Protein AF-A0A0X1KI22-F1 (afdb_monomer_lite)

Sequence (141 aa):
MRSKSLAQLVLFVLIAAFWYKIAWSIMTKEALAVGAIGGLMMHWALTNKGNRNIVLIRPLTSGWRVLLYDMMLLSFIYALWQANGTALLDALKNSVQNLALFLALAGGIGVDYSVGGVKNGRYRAGSRVWIDWARCCHAWA

Foldseek 3Di:
DPPLLVVLLVLLVVLVVLLCVPQVVLFDPVLLVQLLVQLLVVLCVVVVPDDPDPFPPDPSALSVSLSVLSSSLSSRLVSLCVVQPPCSVVVCVVDPSNVVSNCSSVVSNVSSPVVVPDDDDDGDDDDDPPPVVVCVVVVVD

Structure (mmCIF, N/CA/C/O backbone):
data_AF-A0A0X1KI22-F1
#
_entry.id   AF-A0A0X1KI22-F1
#
loop_
_atom_site.group_PDB
_atom_site.id
_atom_site.type_symbol
_atom_site.label_atom_id
_atom_site.label_alt_id
_atom_site.label_comp_id
_atom_site.label_asym_id
_atom_site.label_entity_id
_atom_site.label_seq_id
_atom_site.pdbx_PDB_ins_code
_atom_site.Cartn_x
_atom_site.Cartn_y
_atom_site.Cartn_z
_atom_site.occupancy
_atom_site.B_iso_or_equiv
_atom_site.auth_seq_id
_atom_site.auth_comp_id
_atom_site.auth_asym_id
_atom_site.auth_atom_id
_atom_site.pdbx_PDB_model_num
ATOM 1 N N . MET A 1 1 ? 10.114 -12.023 -21.716 1.00 50.19 1 MET A N 1
ATOM 2 C CA . MET A 1 1 ? 10.360 -10.939 -20.731 1.00 50.19 1 MET A CA 1
ATOM 3 C C . MET A 1 1 ? 11.732 -11.159 -20.109 1.00 50.19 1 MET A C 1
ATOM 5 O O . MET A 1 1 ? 12.091 -12.313 -19.923 1.00 50.19 1 MET A O 1
ATOM 9 N N . ARG A 1 2 ? 12.518 -10.113 -19.805 1.00 53.97 2 ARG A N 1
ATOM 10 C CA . ARG A 1 2 ? 13.768 -10.303 -19.038 1.00 53.97 2 ARG A CA 1
ATOM 11 C C . ARG A 1 2 ? 13.416 -10.961 -17.697 1.00 53.97 2 ARG A C 1
ATOM 13 O O . ARG A 1 2 ? 12.480 -10.504 -17.049 1.00 53.97 2 ARG A O 1
ATOM 20 N N . SER A 1 3 ? 14.151 -11.990 -17.284 1.00 58.16 3 SER A N 1
ATOM 21 C CA . SER A 1 3 ? 13.907 -12.776 -16.058 1.00 58.16 3 SER A CA 1
ATOM 22 C C . SER A 1 3 ? 13.707 -11.914 -14.802 1.00 58.16 3 SER A C 1
ATOM 24 O O . SER A 1 3 ? 12.812 -12.182 -14.004 1.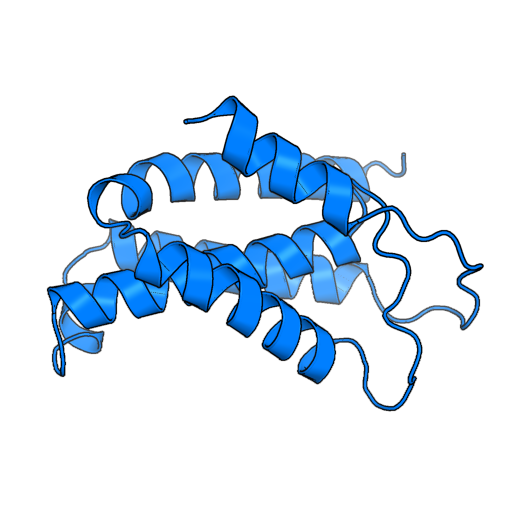00 58.16 3 SER A O 1
ATOM 26 N N . LYS A 1 4 ? 14.437 -10.795 -14.689 1.00 61.56 4 LYS A N 1
ATOM 27 C CA . LYS A 1 4 ? 14.272 -9.806 -13.605 1.00 61.56 4 LYS A CA 1
ATOM 28 C C . LYS A 1 4 ? 12.868 -9.179 -13.543 1.00 61.56 4 LYS A C 1
ATOM 30 O O . LYS A 1 4 ? 12.353 -8.954 -12.458 1.00 61.56 4 LYS A O 1
ATOM 35 N N . SER A 1 5 ? 12.220 -8.950 -14.687 1.00 70.62 5 SER A N 1
ATOM 36 C CA . SER A 1 5 ? 10.864 -8.379 -14.750 1.00 70.62 5 SER A CA 1
ATOM 37 C C . SER A 1 5 ? 9.776 -9.382 -14.364 1.00 70.62 5 SER A C 1
ATOM 39 O O . SER A 1 5 ? 8.683 -8.956 -13.999 1.00 70.62 5 SER A O 1
ATOM 41 N N . LEU A 1 6 ? 10.040 -10.688 -14.477 1.00 79.38 6 LEU A N 1
ATOM 42 C CA . LEU A 1 6 ? 9.083 -11.725 -14.090 1.00 79.38 6 LEU A CA 1
ATOM 43 C C . LEU A 1 6 ? 9.077 -11.910 -12.570 1.00 79.38 6 LEU A C 1
ATOM 45 O O . LEU A 1 6 ? 8.007 -11.943 -11.977 1.00 79.38 6 LEU A O 1
ATOM 49 N N . ALA A 1 7 ? 10.252 -11.911 -11.932 1.00 83.00 7 ALA A N 1
ATOM 50 C CA . ALA A 1 7 ? 10.360 -11.939 -10.472 1.00 83.00 7 ALA A CA 1
ATOM 51 C C . ALA A 1 7 ? 9.637 -10.751 -9.808 1.00 83.00 7 ALA A C 1
ATOM 53 O O . ALA A 1 7 ? 8.929 -10.935 -8.825 1.00 83.00 7 ALA A O 1
ATOM 54 N N . GLN A 1 8 ? 9.744 -9.547 -10.381 1.00 82.75 8 GLN A N 1
ATOM 55 C CA . GLN A 1 8 ? 9.015 -8.367 -9.895 1.00 82.75 8 GLN A CA 1
ATOM 56 C C . GLN A 1 8 ? 7.502 -8.488 -10.047 1.00 82.75 8 GLN A C 1
ATOM 58 O O . GLN A 1 8 ? 6.757 -8.050 -9.178 1.00 82.75 8 GLN A O 1
ATOM 63 N N . LEU A 1 9 ? 7.041 -9.083 -11.149 1.00 85.88 9 LEU A N 1
ATOM 64 C CA . LEU A 1 9 ? 5.617 -9.309 -11.354 1.00 85.88 9 LEU A CA 1
ATOM 65 C C . LEU A 1 9 ? 5.076 -10.331 -10.348 1.00 85.88 9 LEU A C 1
ATOM 67 O O . LEU A 1 9 ? 4.015 -10.114 -9.777 1.00 85.88 9 LEU A O 1
ATOM 71 N N . VAL A 1 10 ? 5.825 -11.406 -10.091 1.00 88.50 10 VAL A N 1
ATOM 72 C CA . VAL A 1 10 ? 5.480 -12.390 -9.055 1.00 88.50 10 VAL A CA 1
ATOM 73 C C . VAL A 1 10 ? 5.443 -11.727 -7.678 1.00 88.50 10 VAL A 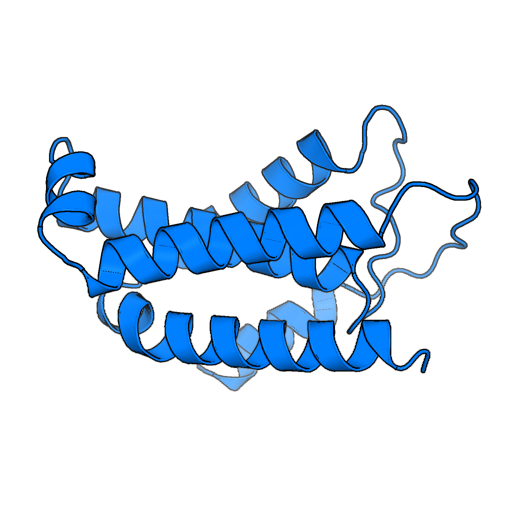C 1
ATOM 75 O O . VAL A 1 10 ? 4.469 -11.899 -6.952 1.00 88.50 10 VAL A O 1
ATOM 78 N N . LEU A 1 11 ? 6.451 -10.917 -7.340 1.00 88.00 11 LEU A N 1
ATOM 79 C CA . LEU A 1 11 ? 6.489 -10.181 -6.075 1.00 88.00 11 LEU A CA 1
ATOM 80 C C . LEU A 1 11 ? 5.282 -9.243 -5.930 1.00 88.00 11 LEU A C 1
ATOM 82 O O . LEU A 1 11 ? 4.652 -9.220 -4.879 1.00 88.00 11 LEU A O 1
ATOM 86 N N . PHE A 1 12 ? 4.917 -8.533 -6.998 1.00 89.88 12 PHE A N 1
ATOM 87 C CA . PHE A 1 12 ? 3.724 -7.691 -7.026 1.00 89.88 12 PHE A CA 1
ATOM 88 C C . PHE A 1 12 ? 2.445 -8.479 -6.758 1.00 89.88 12 PHE A C 1
ATOM 90 O O . PHE A 1 12 ? 1.643 -8.061 -5.929 1.00 89.88 12 PHE A O 1
ATOM 97 N N . VAL A 1 13 ? 2.266 -9.634 -7.403 1.00 92.00 13 VAL A N 1
ATOM 98 C CA . VAL A 1 13 ? 1.087 -10.482 -7.175 1.00 92.00 13 VAL A CA 1
ATOM 99 C C . VAL A 1 13 ? 1.034 -10.969 -5.724 1.00 92.00 13 VAL A C 1
ATOM 101 O O . VAL A 1 13 ? -0.036 -10.956 -5.121 1.00 92.00 13 VAL A O 1
ATOM 104 N N . LEU A 1 14 ? 2.176 -11.338 -5.135 1.00 92.56 14 LEU A N 1
ATOM 105 C CA . LEU A 1 14 ? 2.245 -11.741 -3.727 1.00 92.56 14 LEU A CA 1
ATOM 106 C C . LEU A 1 14 ? 1.878 -10.592 -2.780 1.00 92.56 14 LEU A C 1
ATOM 108 O O . LEU A 1 14 ? 1.094 -10.796 -1.855 1.00 92.56 14 LEU A O 1
ATOM 112 N N . ILE A 1 15 ? 2.394 -9.385 -3.026 1.00 92.44 15 ILE A N 1
ATOM 113 C CA . ILE A 1 15 ? 2.061 -8.194 -2.231 1.00 92.44 15 ILE A CA 1
ATOM 114 C C . ILE A 1 15 ? 0.579 -7.836 -2.394 1.00 92.44 15 ILE A C 1
ATOM 116 O O . ILE A 1 15 ? -0.082 -7.533 -1.405 1.00 92.44 15 ILE A O 1
ATOM 120 N N . ALA A 1 16 ? 0.031 -7.920 -3.607 1.00 91.62 16 ALA A N 1
ATOM 121 C CA . ALA A 1 16 ? -1.385 -7.670 -3.868 1.00 91.62 16 ALA A CA 1
ATOM 122 C C . ALA A 1 16 ? -2.293 -8.675 -3.144 1.00 91.62 16 ALA A C 1
ATOM 124 O O . ALA A 1 16 ? -3.264 -8.276 -2.501 1.00 91.62 16 ALA A O 1
ATOM 125 N N . ALA A 1 17 ? -1.951 -9.964 -3.175 1.00 92.44 17 ALA A N 1
ATOM 126 C CA . ALA A 1 17 ? -2.677 -10.994 -2.435 1.00 92.44 17 ALA A CA 1
ATOM 127 C C . ALA A 1 17 ? -2.584 -10.782 -0.914 1.00 92.44 17 ALA A C 1
ATOM 129 O O . ALA A 1 17 ? -3.571 -10.944 -0.194 1.00 92.44 17 ALA A O 1
ATOM 130 N N . PHE A 1 18 ? -1.411 -10.383 -0.419 1.00 92.12 18 PHE A N 1
ATOM 131 C CA . PHE A 1 18 ? -1.202 -10.081 0.995 1.00 92.12 18 PHE A CA 1
ATOM 132 C C . PHE A 1 18 ? -2.002 -8.856 1.449 1.00 92.12 18 PHE A C 1
ATOM 134 O O . PHE A 1 18 ? -2.652 -8.896 2.494 1.00 92.12 18 PHE A O 1
ATOM 141 N N . TRP A 1 19 ? -2.024 -7.805 0.629 1.00 93.75 19 TRP A N 1
ATOM 142 C CA . TRP A 1 19 ? -2.857 -6.627 0.845 1.00 93.75 19 TRP A CA 1
ATOM 143 C C . TRP A 1 19 ? -4.332 -6.993 0.897 1.00 93.75 19 TRP A C 1
ATOM 145 O O . TRP A 1 19 ? -5.010 -6.619 1.847 1.00 93.75 19 TRP A O 1
ATOM 155 N N . TYR A 1 20 ? -4.816 -7.781 -0.065 1.00 92.81 20 TYR A N 1
ATOM 156 C CA . TYR A 1 20 ? -6.206 -8.227 -0.073 1.00 92.81 20 TYR A CA 1
ATOM 157 C C . TYR A 1 20 ? -6.543 -9.006 1.202 1.00 92.81 20 TYR A C 1
ATOM 159 O O . TYR A 1 20 ? -7.571 -8.779 1.824 1.00 92.81 20 TYR A O 1
ATOM 167 N N . LYS A 1 21 ? -5.648 -9.879 1.666 1.00 91.56 21 LYS A N 1
ATOM 168 C CA . LYS A 1 21 ? -5.893 -10.659 2.883 1.00 91.56 21 LYS A CA 1
ATOM 169 C C . LYS A 1 21 ? -5.989 -9.804 4.156 1.00 91.56 21 LYS A C 1
ATOM 171 O O . LYS A 1 21 ? -6.767 -10.150 5.039 1.00 91.56 21 LYS A O 1
ATOM 176 N N . ILE A 1 22 ? -5.185 -8.749 4.280 1.00 90.00 22 ILE A N 1
ATOM 177 C CA . ILE A 1 22 ? -5.079 -7.961 5.523 1.00 90.00 22 ILE A CA 1
ATOM 178 C C . ILE A 1 22 ? -5.952 -6.709 5.486 1.00 90.00 22 ILE A C 1
ATOM 180 O O . ILE A 1 22 ? -6.662 -6.422 6.443 1.00 90.00 22 ILE A O 1
ATOM 184 N N . ALA A 1 23 ? -5.882 -5.944 4.399 1.00 88.81 23 ALA A N 1
ATOM 185 C CA . ALA A 1 23 ? -6.499 -4.628 4.311 1.00 88.81 23 ALA A CA 1
ATOM 186 C C . ALA A 1 23 ? -7.970 -4.682 3.887 1.00 88.81 23 ALA A C 1
ATOM 188 O O . ALA A 1 23 ? -8.702 -3.734 4.152 1.00 88.81 23 ALA A O 1
ATOM 189 N N . TRP A 1 24 ? -8.425 -5.758 3.236 1.00 89.12 24 TRP A N 1
ATOM 190 C CA . TRP A 1 24 ? -9.777 -5.803 2.670 1.00 89.12 24 TRP A CA 1
ATOM 191 C C . TRP A 1 24 ? -10.883 -5.705 3.723 1.00 89.12 24 TRP A C 1
ATOM 193 O O . TRP A 1 24 ? -11.874 -5.017 3.505 1.00 89.12 24 TRP A O 1
ATOM 203 N N . SER A 1 25 ? -10.704 -6.333 4.887 1.00 87.06 25 SER A N 1
ATOM 204 C CA . SER A 1 25 ? -11.707 -6.333 5.962 1.00 87.06 25 SER A CA 1
ATOM 205 C C . SER A 1 25 ? -11.949 -4.956 6.585 1.00 87.06 25 SER A C 1
ATOM 207 O O . SER A 1 25 ? -13.013 -4.731 7.154 1.00 87.06 25 SER A O 1
ATOM 209 N N . ILE A 1 26 ? -10.982 -4.041 6.477 1.00 88.62 26 ILE A N 1
ATOM 210 C CA . ILE A 1 26 ? -11.069 -2.672 7.005 1.00 88.62 26 ILE A CA 1
ATOM 211 C C . ILE A 1 26 ? -11.363 -1.640 5.910 1.00 88.62 26 ILE A C 1
ATOM 213 O O . ILE A 1 26 ? -11.396 -0.441 6.180 1.00 88.62 26 ILE A O 1
ATOM 217 N N . MET A 1 27 ? -11.530 -2.081 4.662 1.00 91.69 27 MET A N 1
ATOM 218 C CA . MET A 1 27 ? -11.600 -1.194 3.513 1.00 91.69 27 MET A CA 1
ATOM 219 C C . MET A 1 27 ? -13.010 -0.631 3.322 1.00 91.69 27 MET A C 1
ATOM 221 O O . MET A 1 27 ? -13.966 -1.365 3.076 1.00 91.69 27 MET A O 1
ATOM 225 N N . THR A 1 28 ? -13.131 0.693 3.379 1.00 91.69 28 THR A N 1
ATOM 226 C CA . THR A 1 28 ? -14.374 1.415 3.088 1.00 91.69 28 THR A CA 1
ATOM 227 C C . THR A 1 28 ? -14.398 1.908 1.638 1.00 91.69 28 THR A C 1
ATOM 229 O O . THR A 1 28 ? -13.363 1.983 0.963 1.00 91.69 28 THR A O 1
ATOM 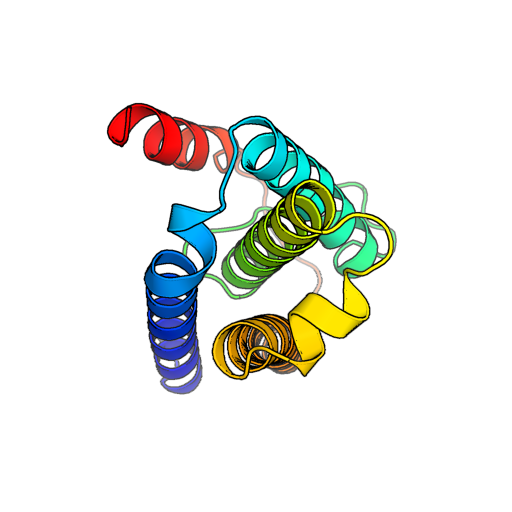232 N N . LYS A 1 29 ? -15.584 2.262 1.126 1.00 90.62 29 LYS A N 1
ATOM 233 C CA . LYS A 1 29 ? -15.723 2.801 -0.242 1.00 90.62 29 LYS A CA 1
ATOM 234 C C . LYS A 1 29 ? -14.965 4.120 -0.384 1.00 90.62 29 LYS A C 1
ATOM 236 O O . LYS A 1 29 ? -14.347 4.382 -1.415 1.00 90.62 29 LYS A O 1
ATOM 241 N N . GLU A 1 30 ? -14.966 4.912 0.679 1.00 89.62 30 GLU A N 1
ATOM 242 C CA . GLU A 1 30 ? -14.250 6.172 0.807 1.00 89.62 30 GLU A CA 1
ATOM 243 C C . GLU A 1 30 ? -12.739 5.935 0.769 1.00 89.62 30 GLU A C 1
ATOM 245 O O . GLU A 1 30 ? -12.036 6.628 0.039 1.00 89.62 30 GLU A O 1
ATOM 250 N N . ALA A 1 31 ? -12.233 4.915 1.470 1.00 89.31 31 ALA A N 1
ATOM 251 C CA . ALA A 1 31 ? -10.813 4.568 1.442 1.00 89.31 31 ALA A CA 1
ATOM 252 C C . ALA A 1 31 ? -10.326 4.117 0.062 1.00 89.31 31 ALA A C 1
ATOM 254 O O . ALA A 1 31 ? -9.226 4.483 -0.366 1.00 89.31 31 ALA A O 1
ATOM 255 N N . LEU A 1 32 ? -11.146 3.371 -0.677 1.00 90.19 32 LEU A N 1
ATOM 256 C CA . LEU A 1 32 ? -10.838 3.000 -2.060 1.00 90.19 32 LEU A CA 1
ATOM 257 C C . LEU A 1 32 ? -10.847 4.215 -2.989 1.00 90.19 32 LEU A C 1
ATOM 259 O O . LEU A 1 32 ? -9.937 4.365 -3.803 1.00 90.19 32 LEU A O 1
ATOM 263 N N . ALA A 1 33 ? -11.825 5.111 -2.845 1.00 91.25 33 ALA A N 1
ATOM 264 C CA . ALA A 1 33 ? -11.898 6.332 -3.644 1.00 91.25 33 ALA A CA 1
ATOM 265 C C . ALA A 1 33 ? -10.711 7.272 -3.365 1.00 91.25 33 ALA A C 1
ATOM 267 O O . ALA A 1 33 ? -10.074 7.769 -4.298 1.00 91.25 33 ALA A O 1
ATOM 268 N N . VAL A 1 34 ? -10.372 7.467 -2.088 1.00 90.56 34 VAL A N 1
ATOM 269 C CA . VAL A 1 34 ? -9.228 8.284 -1.665 1.00 90.56 34 VAL A CA 1
ATOM 270 C C . VAL A 1 34 ? -7.920 7.664 -2.130 1.00 90.56 34 VAL A C 1
ATOM 272 O O . VAL A 1 34 ? -7.074 8.385 -2.650 1.00 90.56 34 VAL A O 1
ATOM 275 N N . GLY A 1 35 ? -7.741 6.349 -2.013 1.00 90.06 35 GLY A N 1
ATOM 276 C CA . GLY A 1 35 ? -6.529 5.711 -2.521 1.00 90.06 35 GLY A CA 1
ATOM 277 C C . GLY A 1 35 ? -6.439 5.721 -4.043 1.00 90.06 35 GLY A C 1
ATOM 278 O O . GLY A 1 35 ? -5.352 5.917 -4.568 1.00 90.06 35 GLY A O 1
ATOM 279 N N . ALA A 1 36 ? -7.547 5.627 -4.780 1.00 87.06 36 ALA A N 1
ATOM 280 C CA . ALA A 1 36 ? -7.522 5.750 -6.238 1.00 87.06 36 ALA A CA 1
ATOM 281 C C . ALA A 1 36 ? -7.082 7.156 -6.688 1.00 87.06 36 ALA A C 1
ATOM 283 O O . ALA A 1 36 ? -6.153 7.296 -7.489 1.00 87.06 36 ALA A O 1
ATOM 284 N N . ILE A 1 37 ? -7.711 8.204 -6.146 1.00 89.00 37 ILE A N 1
ATOM 285 C CA . ILE A 1 37 ? -7.399 9.597 -6.501 1.00 89.00 37 ILE A CA 1
ATOM 286 C C . ILE A 1 37 ? -6.029 9.989 -5.946 1.00 89.00 37 ILE A C 1
ATOM 288 O O . ILE A 1 37 ? -5.162 10.460 -6.682 1.00 89.00 37 ILE A O 1
ATOM 292 N N . GLY A 1 38 ? -5.816 9.755 -4.654 1.00 87.44 38 GLY A N 1
ATOM 293 C CA . GLY A 1 38 ? -4.575 10.062 -3.958 1.00 87.44 38 GLY A CA 1
ATOM 294 C C . GLY A 1 38 ? -3.397 9.282 -4.526 1.00 87.44 38 GLY A C 1
ATOM 295 O O . GLY A 1 38 ? -2.338 9.862 -4.729 1.00 87.44 38 GLY A O 1
ATOM 296 N N . GLY A 1 39 ? -3.583 8.002 -4.853 1.00 87.19 39 GLY A N 1
ATOM 297 C CA . GLY A 1 39 ? -2.561 7.148 -5.459 1.00 87.19 39 GLY A CA 1
ATOM 298 C C . GLY A 1 39 ? -2.156 7.649 -6.831 1.00 87.19 39 GLY A C 1
ATOM 299 O O . GLY A 1 39 ? -0.970 7.754 -7.117 1.00 87.19 39 GLY A O 1
ATOM 300 N N . LEU A 1 40 ? -3.121 8.067 -7.651 1.00 85.38 40 LEU A N 1
ATOM 301 C CA . LEU A 1 40 ? -2.831 8.688 -8.940 1.00 85.38 40 LEU A CA 1
ATOM 302 C C . LEU A 1 40 ? -2.075 10.016 -8.784 1.00 85.38 40 LEU A C 1
ATOM 304 O O . LEU A 1 40 ? -1.117 10.264 -9.518 1.00 85.38 40 LEU A O 1
ATOM 308 N N . MET A 1 41 ? -2.480 10.857 -7.829 1.00 85.44 41 MET A N 1
ATOM 309 C CA . MET A 1 41 ? -1.809 12.130 -7.547 1.00 85.44 41 MET A CA 1
ATOM 310 C C . MET A 1 41 ? -0.388 11.921 -7.021 1.00 85.44 41 MET A C 1
ATOM 312 O O . MET A 1 41 ? 0.537 12.580 -7.491 1.00 85.44 41 MET A O 1
ATOM 316 N N . MET A 1 42 ? -0.205 10.990 -6.085 1.00 84.81 42 MET A N 1
ATOM 317 C CA . MET A 1 42 ? 1.091 10.614 -5.525 1.00 84.81 42 MET A CA 1
ATOM 318 C C . MET A 1 42 ? 1.994 10.040 -6.612 1.00 84.81 42 MET A C 1
ATOM 320 O O . MET A 1 42 ? 3.126 10.494 -6.776 1.00 84.81 42 MET A O 1
ATOM 324 N N . HIS A 1 43 ? 1.468 9.116 -7.413 1.00 83.62 43 HIS A N 1
ATOM 325 C CA . HIS A 1 43 ? 2.185 8.544 -8.539 1.00 83.62 43 HIS A CA 1
ATOM 326 C C . HIS A 1 43 ? 2.638 9.629 -9.508 1.00 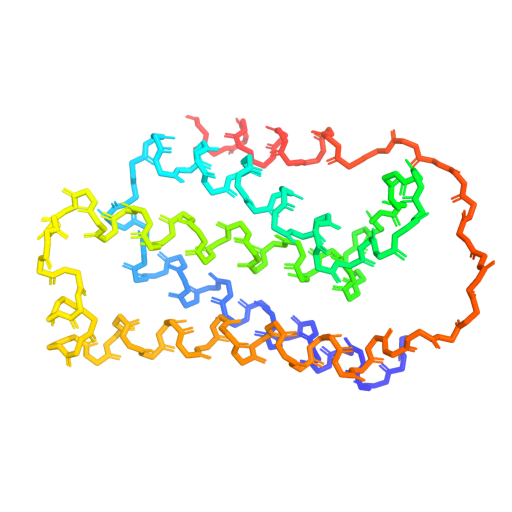83.62 43 HIS A C 1
ATOM 328 O O . HIS A 1 43 ? 3.807 9.675 -9.886 1.00 83.62 43 HIS A O 1
ATOM 334 N N . TRP A 1 44 ? 1.741 10.541 -9.891 1.00 77.88 44 TRP A N 1
ATOM 335 C CA . TRP A 1 44 ? 2.068 11.658 -10.770 1.00 77.88 44 TRP A CA 1
ATOM 336 C C . TRP A 1 44 ? 3.124 12.582 -10.152 1.00 77.88 44 TRP A C 1
ATOM 338 O O . TRP A 1 44 ? 4.105 12.908 -10.818 1.00 77.88 44 TRP A O 1
ATOM 348 N N . ALA A 1 45 ? 2.988 12.943 -8.876 1.00 76.88 45 ALA A N 1
ATOM 349 C CA . ALA A 1 45 ? 3.938 13.810 -8.182 1.00 76.88 45 ALA A CA 1
ATOM 350 C C . ALA A 1 45 ? 5.350 13.201 -8.108 1.00 76.88 45 ALA A C 1
ATOM 352 O O . ALA A 1 45 ? 6.345 13.916 -8.240 1.00 76.88 45 ALA A O 1
ATOM 353 N N . LEU A 1 46 ? 5.450 11.881 -7.925 1.00 74.12 46 LEU A N 1
ATOM 354 C CA . LEU A 1 46 ? 6.726 11.186 -7.743 1.00 74.12 46 LEU A CA 1
ATOM 355 C C . LEU A 1 46 ? 7.367 10.732 -9.063 1.00 74.12 46 LEU A C 1
ATOM 357 O O . LEU A 1 46 ? 8.589 10.826 -9.217 1.00 74.12 46 LEU A O 1
ATOM 361 N N . THR A 1 47 ? 6.569 10.271 -10.030 1.00 64.44 47 THR A N 1
ATOM 362 C CA . THR A 1 47 ? 7.066 9.775 -11.328 1.00 64.44 47 THR A CA 1
ATOM 363 C C . THR A 1 47 ? 7.207 10.866 -12.379 1.00 64.44 47 THR A C 1
ATOM 365 O O . THR A 1 47 ? 8.039 10.741 -13.280 1.00 64.44 47 THR A O 1
ATOM 368 N N . ASN A 1 48 ? 6.426 11.942 -12.279 1.00 62.09 48 ASN A N 1
ATOM 369 C CA . ASN A 1 48 ? 6.259 12.914 -13.350 1.00 62.09 48 ASN A CA 1
ATOM 370 C C . ASN A 1 48 ? 6.893 14.265 -12.999 1.00 62.09 48 ASN A C 1
ATOM 372 O O . ASN A 1 48 ? 6.241 15.307 -13.020 1.00 62.09 48 ASN A O 1
ATOM 376 N N . LYS A 1 49 ? 8.200 14.248 -12.691 1.00 55.59 49 LYS A N 1
ATOM 377 C CA . LYS A 1 49 ? 9.035 15.437 -12.423 1.00 55.59 49 LYS A CA 1
ATOM 378 C C . LYS A 1 49 ? 9.172 16.348 -13.663 1.00 55.59 49 LYS A C 1
ATOM 380 O O . LYS A 1 49 ? 10.252 16.463 -14.235 1.00 55.59 49 LYS A O 1
ATOM 385 N N . GLY A 1 50 ? 8.080 16.982 -14.096 1.00 46.03 50 GLY A N 1
ATOM 386 C CA . GLY A 1 50 ? 8.066 18.044 -15.109 1.00 46.03 50 GLY A CA 1
ATOM 387 C C . GLY A 1 50 ? 7.523 17.687 -16.500 1.00 46.03 50 GLY A C 1
ATOM 388 O O . GLY A 1 50 ? 7.540 18.550 -17.375 1.00 46.03 50 GLY A O 1
ATOM 389 N N . ASN A 1 51 ? 7.012 16.475 -16.743 1.00 52.66 51 ASN A N 1
ATOM 390 C CA . ASN A 1 51 ? 6.403 16.124 -18.033 1.00 52.66 51 ASN A CA 1
ATOM 391 C C . ASN A 1 51 ? 4.864 16.141 -17.929 1.00 52.66 51 ASN A C 1
ATOM 393 O O . ASN A 1 51 ? 4.271 15.423 -17.137 1.00 52.66 51 ASN A O 1
ATOM 397 N N . ARG A 1 52 ? 4.181 16.984 -18.714 1.00 50.91 52 ARG A N 1
ATOM 398 C CA . ARG A 1 52 ? 2.711 17.154 -18.641 1.00 50.91 52 ARG A CA 1
ATOM 399 C C . ARG A 1 52 ? 1.915 15.971 -19.198 1.00 50.91 52 ARG A C 1
ATOM 401 O O . ARG A 1 52 ? 0.701 15.924 -19.024 1.00 50.91 52 ARG A O 1
ATOM 408 N N . ASN A 1 53 ? 2.567 15.013 -19.853 1.00 51.81 53 ASN A N 1
ATOM 409 C CA . ASN A 1 53 ? 1.882 13.814 -20.309 1.00 51.81 53 ASN A CA 1
ATOM 410 C C . ASN A 1 53 ? 1.648 12.888 -19.117 1.00 51.81 53 ASN A C 1
ATOM 412 O O . ASN A 1 53 ? 2.603 12.397 -18.516 1.00 51.81 53 ASN A O 1
ATOM 416 N N . ILE A 1 54 ? 0.378 12.627 -18.796 1.00 52.16 54 ILE A N 1
ATOM 417 C CA . ILE A 1 54 ? -0.025 11.447 -18.025 1.00 52.16 54 ILE A CA 1
ATOM 418 C C . ILE A 1 54 ? 0.533 10.255 -18.807 1.00 52.16 54 ILE A C 1
ATOM 420 O O . ILE A 1 54 ? 0.043 9.914 -19.886 1.00 52.16 54 ILE A O 1
ATOM 424 N N . VAL A 1 55 ? 1.669 9.739 -18.338 1.00 52.66 55 VAL A N 1
ATOM 425 C CA . VAL A 1 55 ? 2.471 8.748 -19.054 1.00 52.66 55 VAL A CA 1
ATOM 426 C C . VAL A 1 55 ? 1.590 7.541 -19.345 1.00 52.66 55 VAL A C 1
ATOM 428 O O . VAL A 1 55 ? 0.757 7.151 -18.532 1.00 52.66 55 VAL A O 1
ATOM 431 N N . LEU A 1 56 ? 1.753 6.948 -20.527 1.00 55.53 56 LEU A N 1
ATOM 432 C CA . LEU A 1 56 ? 1.065 5.713 -20.866 1.00 55.53 56 LEU A CA 1
ATOM 433 C C . LEU A 1 56 ? 1.528 4.587 -19.947 1.00 55.53 56 LEU A C 1
ATOM 435 O O . LEU A 1 56 ? 2.553 3.943 -20.183 1.00 55.53 56 LEU A O 1
ATOM 439 N N . ILE A 1 57 ? 0.759 4.348 -18.900 1.00 63.88 57 ILE A N 1
ATOM 440 C CA . ILE A 1 57 ? 1.006 3.267 -17.966 1.00 63.88 57 ILE A CA 1
ATOM 441 C C . ILE A 1 57 ? 0.469 1.985 -18.610 1.00 63.88 57 ILE A C 1
ATOM 443 O O . ILE A 1 57 ? -0.725 1.699 -18.589 1.00 63.88 57 ILE A O 1
ATOM 447 N N . ARG A 1 58 ? 1.352 1.231 -19.271 1.00 67.00 58 ARG A N 1
ATOM 448 C CA . ARG A 1 58 ? 0.984 -0.053 -19.887 1.00 67.00 58 ARG A CA 1
ATOM 449 C C . ARG A 1 58 ? 0.750 -1.106 -18.798 1.00 67.00 58 ARG A C 1
ATOM 451 O O . ARG A 1 58 ? 1.565 -1.177 -17.874 1.00 67.00 58 ARG A O 1
ATOM 458 N N . PRO A 1 59 ? -0.276 -1.964 -18.922 1.00 72.69 59 PRO A N 1
ATOM 459 C CA . PRO A 1 59 ? -0.532 -3.010 -17.939 1.00 72.69 59 PRO A CA 1
ATOM 460 C C . PRO A 1 59 ? 0.693 -3.919 -17.783 1.00 72.69 59 PRO A C 1
ATOM 462 O O . PRO A 1 59 ? 1.440 -4.142 -18.741 1.00 72.69 59 PRO A O 1
ATOM 465 N N . LEU A 1 60 ? 0.913 -4.417 -16.562 1.00 74.38 60 LEU A N 1
ATOM 466 C CA . LEU A 1 60 ? 2.023 -5.309 -16.187 1.00 74.38 60 LEU A CA 1
ATOM 467 C C . LEU A 1 60 ? 3.437 -4.696 -16.289 1.00 74.38 60 LEU A C 1
ATOM 469 O O . LEU A 1 60 ? 4.431 -5.386 -16.045 1.00 74.38 60 LEU A O 1
ATOM 473 N N . THR A 1 61 ? 3.564 -3.405 -16.605 1.00 77.12 61 THR A N 1
ATOM 474 C CA . THR A 1 61 ? 4.857 -2.698 -16.581 1.00 77.12 61 THR A CA 1
ATOM 475 C C . THR A 1 61 ? 5.202 -2.168 -15.192 1.00 77.12 61 THR A C 1
ATOM 477 O O . THR A 1 61 ? 4.337 -2.095 -14.325 1.00 77.12 61 THR A O 1
ATOM 480 N N . SER A 1 62 ? 6.466 -1.779 -14.973 1.00 75.31 62 SER A N 1
ATOM 481 C CA . SER A 1 62 ? 6.904 -1.236 -13.677 1.00 75.31 62 SER A CA 1
ATOM 482 C C . SER A 1 62 ? 6.079 -0.012 -13.253 1.00 75.31 62 SER A C 1
ATOM 484 O O . SER A 1 62 ? 5.529 -0.006 -12.160 1.00 75.31 62 SER A O 1
ATOM 486 N N . GLY A 1 63 ? 5.864 0.962 -14.149 1.00 76.56 63 GLY A N 1
ATOM 487 C CA . GLY A 1 63 ? 5.043 2.140 -13.835 1.00 76.56 63 GLY A CA 1
ATOM 488 C C . GLY A 1 63 ? 3.603 1.797 -13.435 1.00 76.56 63 GLY A C 1
ATOM 489 O O . GLY A 1 63 ? 3.040 2.441 -12.561 1.00 76.56 63 GLY A O 1
ATOM 490 N N . TRP A 1 64 ? 3.028 0.734 -14.007 1.00 80.75 64 TRP A N 1
ATOM 491 C CA . TRP A 1 64 ? 1.686 0.272 -13.639 1.00 80.75 64 TRP A CA 1
ATOM 492 C C . TRP A 1 64 ? 1.642 -0.354 -12.254 1.00 80.75 64 TRP A C 1
ATOM 494 O O . TRP A 1 64 ? 0.734 -0.062 -11.483 1.00 80.75 64 TRP A O 1
ATOM 504 N N . ARG A 1 65 ? 2.643 -1.168 -11.916 1.00 86.81 65 ARG A N 1
ATOM 505 C CA . ARG A 1 65 ? 2.742 -1.770 -10.582 1.00 86.81 65 ARG A CA 1
ATOM 506 C C . ARG A 1 65 ? 2.961 -0.711 -9.509 1.00 86.81 65 ARG A C 1
ATOM 508 O O . ARG A 1 65 ? 2.293 -0.758 -8.487 1.00 86.81 65 ARG A O 1
ATOM 515 N N . VAL A 1 66 ? 3.820 0.273 -9.778 1.00 84.94 66 VAL A N 1
ATOM 516 C CA . VAL A 1 66 ? 4.045 1.412 -8.877 1.00 84.94 66 VAL A CA 1
ATOM 517 C C . VAL A 1 66 ? 2.756 2.198 -8.651 1.00 84.94 66 VAL A C 1
ATOM 519 O O . VAL A 1 66 ? 2.408 2.431 -7.502 1.00 84.94 66 VAL A O 1
ATOM 522 N N . LEU A 1 67 ? 2.001 2.518 -9.709 1.00 86.75 67 LEU A N 1
ATOM 523 C CA . LEU A 1 67 ? 0.703 3.186 -9.564 1.00 86.75 67 LEU A CA 1
ATOM 524 C C . LEU A 1 67 ? -0.246 2.390 -8.658 1.00 86.75 67 LEU A C 1
ATOM 526 O O . LEU A 1 67 ? -0.907 2.963 -7.797 1.00 86.75 67 LEU A O 1
ATOM 530 N N . LEU A 1 68 ? -0.313 1.070 -8.839 1.00 89.88 68 LEU A N 1
ATOM 531 C CA . LEU A 1 68 ? -1.165 0.226 -8.008 1.00 89.88 68 LEU A CA 1
ATOM 532 C C . LEU A 1 68 ? -0.681 0.153 -6.561 1.00 89.88 68 LEU A C 1
ATOM 534 O O . LEU A 1 68 ? -1.516 0.206 -5.663 1.00 89.88 68 LEU A O 1
ATOM 538 N N . TYR A 1 69 ? 0.628 0.100 -6.314 1.00 90.50 69 TYR A N 1
ATOM 539 C CA . TYR A 1 69 ? 1.141 0.206 -4.952 1.00 90.50 69 TYR A CA 1
ATOM 540 C C . TYR A 1 69 ? 0.795 1.552 -4.314 1.00 90.50 69 TYR A C 1
ATOM 542 O O . TYR A 1 69 ? 0.380 1.559 -3.160 1.00 90.50 69 TYR A O 1
ATOM 550 N N . ASP A 1 70 ? 0.913 2.663 -5.048 1.00 88.81 70 ASP A N 1
ATOM 551 C CA . ASP A 1 70 ? 0.565 4.001 -4.555 1.00 88.81 70 ASP A CA 1
ATOM 552 C C . ASP A 1 70 ? -0.922 4.059 -4.153 1.00 88.81 70 ASP A C 1
ATOM 554 O O . ASP A 1 70 ? -1.267 4.551 -3.075 1.00 88.81 70 ASP A O 1
ATOM 558 N N . MET A 1 71 ? -1.806 3.479 -4.976 1.00 92.50 71 MET A N 1
ATOM 559 C CA . MET A 1 71 ? -3.237 3.377 -4.670 1.00 92.50 71 MET A CA 1
ATOM 560 C C . MET A 1 71 ? -3.515 2.490 -3.453 1.00 92.50 71 MET A C 1
ATOM 562 O O . MET A 1 71 ? -4.215 2.904 -2.530 1.00 92.50 71 MET A O 1
ATOM 566 N N . MET A 1 72 ? -2.945 1.285 -3.423 1.00 93.25 72 MET A N 1
ATOM 567 C CA . MET A 1 72 ? -3.118 0.324 -2.330 1.00 93.25 72 MET A CA 1
ATOM 568 C C . MET A 1 72 ? -2.593 0.866 -0.999 1.00 93.25 72 MET A C 1
ATOM 570 O O . MET A 1 72 ? -3.211 0.649 0.045 1.00 93.25 72 MET A O 1
ATOM 574 N N . LEU A 1 73 ? -1.461 1.571 -1.033 1.00 93.31 73 LEU A N 1
ATOM 575 C CA . LEU A 1 73 ? -0.843 2.183 0.134 1.00 93.31 73 LEU A CA 1
ATOM 576 C C . LEU A 1 73 ? -1.731 3.283 0.702 1.00 93.31 73 LEU A C 1
ATOM 578 O O . LEU A 1 73 ? -2.021 3.269 1.896 1.00 93.31 73 LEU A O 1
ATOM 582 N N . LEU A 1 74 ? -2.201 4.206 -0.137 1.00 93.75 74 LEU A N 1
ATOM 583 C CA . LEU A 1 74 ? -3.037 5.306 0.335 1.00 93.75 74 LEU A CA 1
ATOM 584 C C . LEU A 1 74 ? -4.426 4.842 0.771 1.00 93.75 74 LEU A C 1
ATOM 586 O O . LEU A 1 74 ? -4.910 5.316 1.798 1.00 93.75 74 LEU A O 1
ATOM 590 N N . SER A 1 75 ? -5.024 3.868 0.080 1.00 93.62 75 SER A N 1
ATOM 591 C CA . SER A 1 75 ? -6.252 3.218 0.550 1.00 93.62 75 SER A CA 1
ATOM 592 C C . SER A 1 75 ? -6.061 2.584 1.923 1.00 93.62 75 SER A C 1
ATOM 594 O O . SER A 1 75 ? -6.879 2.789 2.814 1.00 93.62 75 SER A O 1
ATOM 596 N N . PHE A 1 76 ? -4.963 1.854 2.124 1.00 93.62 76 PHE A N 1
ATOM 597 C CA . PHE A 1 76 ? -4.678 1.191 3.392 1.00 93.62 76 PHE A CA 1
ATOM 598 C C . PHE A 1 76 ? -4.428 2.179 4.537 1.00 93.62 76 PHE A C 1
ATOM 600 O O . PHE A 1 76 ? -5.005 2.028 5.613 1.00 93.62 76 PHE A O 1
ATOM 607 N N . ILE A 1 77 ? -3.613 3.212 4.308 1.00 93.06 77 ILE A N 1
ATOM 608 C CA . ILE A 1 77 ? -3.332 4.246 5.315 1.00 93.06 77 ILE A CA 1
ATOM 609 C C . ILE A 1 77 ? -4.617 4.975 5.696 1.00 93.06 77 ILE A C 1
ATOM 611 O O . ILE A 1 77 ? -4.880 5.181 6.879 1.00 93.06 77 ILE A O 1
ATOM 615 N N . TYR A 1 78 ? -5.429 5.347 4.707 1.00 93.62 78 TYR A N 1
ATOM 616 C CA . TYR A 1 78 ? -6.672 6.056 4.963 1.00 93.62 78 TYR A CA 1
ATOM 617 C C . TYR A 1 78 ? -7.700 5.171 5.680 1.00 93.62 78 TYR A C 1
ATOM 619 O O . TYR A 1 78 ? -8.332 5.634 6.624 1.00 93.62 78 TYR A O 1
ATOM 627 N N . ALA A 1 79 ? -7.824 3.893 5.307 1.00 92.25 79 ALA A N 1
ATOM 628 C CA . ALA A 1 79 ? -8.672 2.932 6.015 1.00 92.25 79 ALA A CA 1
ATOM 629 C C . ALA A 1 79 ? -8.245 2.768 7.484 1.00 92.25 79 ALA A C 1
ATOM 631 O O . ALA A 1 79 ? -9.074 2.837 8.391 1.00 92.25 79 ALA A O 1
ATOM 632 N N . LEU A 1 80 ? -6.939 2.628 7.743 1.00 91.25 80 LEU A N 1
ATOM 633 C CA . LEU A 1 80 ? -6.420 2.575 9.111 1.00 91.25 80 LEU A CA 1
ATOM 634 C C . LEU A 1 80 ? -6.668 3.874 9.877 1.00 91.25 80 LEU A C 1
ATOM 636 O O . LEU A 1 80 ? -6.974 3.826 11.069 1.00 91.25 80 LEU A O 1
ATOM 640 N N . TRP A 1 81 ? -6.549 5.021 9.211 1.00 91.75 81 TRP A N 1
ATOM 641 C CA . TRP A 1 81 ? -6.825 6.320 9.810 1.00 91.75 81 TRP A CA 1
ATOM 642 C C . TRP A 1 81 ? -8.308 6.485 10.147 1.00 91.75 81 TRP A C 1
ATOM 644 O O . TRP A 1 81 ? -8.623 6.953 11.235 1.00 91.75 81 TRP A O 1
ATOM 654 N N . GLN A 1 82 ? -9.223 6.031 9.290 1.00 90.88 82 GLN A N 1
ATOM 655 C CA . GLN A 1 82 ? -10.652 6.016 9.613 1.00 90.88 82 GLN A CA 1
ATOM 656 C C . GLN A 1 82 ? -10.960 5.118 10.817 1.00 90.88 82 GLN A C 1
ATOM 658 O O . GLN A 1 82 ? -11.770 5.489 11.661 1.00 90.88 82 GLN A O 1
ATOM 663 N N . ALA A 1 83 ? -10.299 3.963 10.920 1.00 87.88 83 ALA A N 1
ATOM 664 C CA . ALA A 1 83 ? -10.535 3.016 12.006 1.00 87.88 83 ALA A CA 1
ATOM 665 C C . ALA A 1 83 ? -9.905 3.433 13.351 1.00 87.88 83 ALA A C 1
ATOM 667 O O . ALA A 1 83 ? -10.425 3.060 14.398 1.00 87.88 83 ALA A O 1
ATOM 668 N N . ASN A 1 84 ? -8.791 4.180 13.344 1.00 88.94 84 ASN A N 1
ATOM 669 C CA . ASN A 1 84 ? -7.984 4.441 14.551 1.00 88.94 84 ASN A CA 1
ATOM 670 C C . ASN A 1 84 ? -7.736 5.934 14.845 1.00 88.94 84 ASN A C 1
ATOM 672 O O . ASN A 1 84 ? -7.201 6.277 15.900 1.00 88.94 84 ASN A O 1
ATOM 676 N N . GLY A 1 85 ? -8.084 6.839 13.930 1.00 87.75 85 GLY A N 1
ATOM 677 C CA . GLY A 1 85 ? -7.892 8.281 14.079 1.00 87.75 85 GLY A CA 1
ATOM 678 C C . GLY A 1 85 ? -6.433 8.673 14.332 1.00 87.75 85 GLY A C 1
ATOM 679 O O . GLY A 1 85 ? -5.519 8.290 13.599 1.00 87.75 85 GLY A O 1
ATOM 680 N N . THR A 1 86 ? -6.198 9.452 15.388 1.00 85.06 86 THR A N 1
ATOM 681 C CA . THR A 1 86 ? -4.861 9.937 15.777 1.00 85.06 86 THR A CA 1
ATOM 682 C C . THR A 1 86 ? -3.922 8.827 16.264 1.00 85.06 86 THR A C 1
ATOM 684 O O . THR A 1 86 ? -2.709 9.029 16.264 1.00 85.06 86 THR A O 1
ATOM 687 N N . ALA A 1 87 ? -4.444 7.638 16.592 1.00 88.06 87 ALA A N 1
ATOM 688 C CA . ALA A 1 87 ? -3.668 6.466 17.008 1.00 88.06 87 ALA A CA 1
ATOM 689 C C . ALA A 1 87 ? -3.193 5.591 15.827 1.00 88.06 87 ALA A C 1
ATOM 691 O O . ALA A 1 87 ? -2.824 4.431 16.007 1.00 88.06 87 ALA A O 1
ATOM 692 N N . LEU A 1 88 ? -3.171 6.129 14.601 1.00 86.44 88 LEU A N 1
ATOM 693 C CA . LEU A 1 88 ? -2.704 5.430 13.396 1.00 86.44 88 LEU A CA 1
ATOM 694 C C . LEU A 1 88 ? -1.326 4.773 13.581 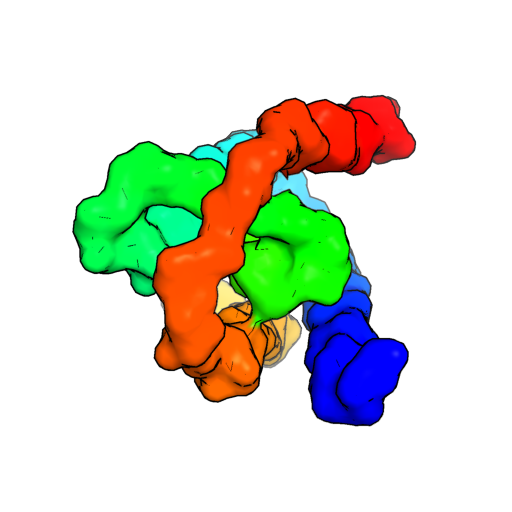1.00 86.44 88 LEU A C 1
ATOM 696 O O . LEU A 1 88 ? -1.104 3.639 13.152 1.00 86.44 88 LEU A O 1
ATOM 700 N N . LEU A 1 89 ? -0.393 5.490 14.213 1.00 84.69 89 LEU A N 1
ATOM 701 C CA . LEU A 1 89 ? 0.969 5.001 14.413 1.00 84.69 89 LEU A CA 1
ATOM 702 C C . LEU A 1 89 ? 1.001 3.791 15.358 1.00 84.69 89 LEU A C 1
ATOM 704 O O . LEU A 1 89 ? 1.782 2.866 15.142 1.00 84.69 89 LEU A O 1
ATOM 708 N N . ASP A 1 90 ? 0.123 3.774 16.358 1.00 86.25 90 ASP A N 1
ATOM 709 C CA . ASP A 1 90 ? -0.012 2.664 17.299 1.00 86.25 90 ASP A CA 1
ATOM 710 C C . ASP A 1 90 ? -0.702 1.473 16.632 1.00 86.25 90 ASP A C 1
ATOM 712 O O . ASP A 1 90 ? -0.263 0.338 16.795 1.00 86.25 90 ASP A O 1
ATOM 716 N N . ALA A 1 91 ? -1.707 1.715 15.787 1.00 82.31 91 ALA A N 1
ATOM 717 C CA . ALA A 1 91 ? -2.364 0.678 14.990 1.00 82.31 91 ALA A CA 1
ATOM 718 C C . ALA A 1 91 ? -1.419 -0.001 13.977 1.00 82.31 91 ALA A C 1
ATOM 720 O O . ALA A 1 91 ? -1.579 -1.186 13.663 1.00 82.31 91 ALA A O 1
ATOM 721 N N . LEU A 1 92 ? -0.418 0.734 13.479 1.00 85.75 92 LEU A N 1
ATOM 722 C CA . LEU A 1 92 ? 0.666 0.180 12.666 1.00 85.75 92 LEU A CA 1
ATOM 723 C C . LEU A 1 92 ? 1.663 -0.608 13.519 1.00 85.75 92 LEU A C 1
ATOM 725 O O . LEU A 1 92 ? 2.005 -1.728 13.158 1.00 85.75 92 LEU A O 1
ATOM 729 N N . LYS A 1 93 ? 2.125 -0.056 14.647 1.00 83.56 93 LYS A N 1
ATOM 730 C CA . LYS A 1 93 ? 3.158 -0.689 15.488 1.00 83.56 93 LYS A CA 1
ATOM 731 C C . LYS A 1 93 ? 2.663 -1.929 16.232 1.00 83.56 93 LYS A C 1
ATOM 733 O O . LYS A 1 93 ? 3.409 -2.895 16.354 1.00 83.56 93 LYS A O 1
ATOM 738 N N . ASN A 1 94 ? 1.420 -1.915 16.705 1.00 87.44 94 ASN A N 1
ATOM 739 C CA . ASN A 1 94 ? 0.856 -2.983 17.534 1.00 87.44 94 ASN A CA 1
ATOM 740 C C . ASN A 1 94 ? 0.333 -4.171 16.713 1.00 87.44 94 ASN A C 1
ATOM 742 O O . ASN A 1 94 ? 0.011 -5.213 17.278 1.00 87.44 94 ASN A O 1
ATOM 746 N N . SER A 1 95 ? 0.271 -4.047 15.384 1.00 88.38 95 SER A N 1
ATOM 747 C CA . SER A 1 95 ? -0.106 -5.134 14.483 1.00 88.38 95 SER A CA 1
ATOM 748 C C . SER A 1 95 ? 1.043 -5.457 13.536 1.00 88.38 95 SER A C 1
ATOM 750 O O . SER A 1 95 ? 1.303 -4.740 12.569 1.00 88.38 95 SER A O 1
ATOM 752 N N . VAL A 1 96 ? 1.699 -6.598 13.774 1.00 90.12 96 VAL A N 1
ATOM 753 C CA . VAL A 1 96 ? 2.771 -7.116 12.904 1.00 90.12 96 VAL A CA 1
ATOM 754 C C . VAL A 1 96 ? 2.286 -7.255 11.459 1.00 90.12 96 VAL A C 1
ATOM 756 O O . VAL A 1 96 ? 3.040 -6.994 10.529 1.00 90.12 96 VAL A O 1
ATOM 759 N N . GLN A 1 97 ? 1.015 -7.615 11.259 1.00 89.06 97 GLN A N 1
ATOM 760 C CA . GLN A 1 97 ? 0.409 -7.747 9.933 1.00 89.06 97 GLN A CA 1
ATOM 761 C C . GLN A 1 97 ? 0.288 -6.392 9.222 1.00 89.06 97 GLN A C 1
ATOM 763 O O . GLN A 1 97 ? 0.674 -6.281 8.058 1.00 89.06 97 GLN A O 1
ATOM 768 N N . ASN A 1 98 ? -0.170 -5.350 9.924 1.00 90.19 98 ASN A N 1
ATOM 769 C CA . ASN A 1 98 ? -0.294 -4.005 9.355 1.00 90.19 98 ASN A CA 1
ATOM 770 C C . ASN A 1 98 ? 1.077 -3.402 9.043 1.00 90.19 98 ASN A C 1
ATOM 772 O O . ASN A 1 98 ? 1.271 -2.836 7.966 1.00 90.19 98 ASN A O 1
ATOM 776 N N . LEU A 1 99 ? 2.037 -3.563 9.958 1.00 90.38 99 LEU A N 1
ATOM 777 C CA . LEU A 1 99 ? 3.409 -3.108 9.757 1.00 90.38 99 LEU A CA 1
ATOM 778 C C . LEU A 1 99 ? 4.070 -3.829 8.579 1.00 90.38 99 LEU A C 1
ATOM 780 O O . LEU A 1 99 ? 4.680 -3.188 7.725 1.00 90.38 99 LEU A O 1
ATOM 784 N N . ALA A 1 100 ? 3.926 -5.155 8.508 1.00 90.56 100 ALA A N 1
ATOM 785 C CA . ALA A 1 100 ? 4.468 -5.951 7.415 1.00 90.56 100 ALA A CA 1
ATOM 786 C C . ALA A 1 100 ? 3.857 -5.542 6.072 1.00 90.56 100 ALA A C 1
ATOM 788 O O . ALA A 1 100 ? 4.589 -5.421 5.093 1.00 90.56 100 ALA A O 1
ATOM 789 N N . LEU A 1 101 ? 2.545 -5.286 6.016 1.00 91.06 101 LEU A N 1
ATOM 790 C CA . LEU A 1 101 ? 1.894 -4.826 4.793 1.00 91.06 101 LEU A CA 1
ATOM 791 C C . LEU A 1 101 ? 2.386 -3.435 4.381 1.00 91.06 101 LEU A C 1
ATOM 793 O O . LEU A 1 101 ? 2.724 -3.229 3.217 1.00 91.06 101 LEU A O 1
ATOM 797 N N . PHE A 1 102 ? 2.487 -2.504 5.329 1.00 92.56 102 PHE A N 1
ATOM 798 C CA . PHE A 1 102 ? 3.023 -1.169 5.074 1.00 92.56 102 PHE A CA 1
ATOM 799 C C . PHE A 1 102 ? 4.445 -1.232 4.496 1.00 92.56 102 PHE A C 1
ATOM 801 O O . PHE A 1 102 ? 4.726 -0.629 3.458 1.00 92.56 102 PHE A O 1
ATOM 808 N N . LEU A 1 103 ? 5.328 -2.018 5.120 1.00 91.75 103 LEU A N 1
ATOM 809 C CA . LEU A 1 103 ? 6.703 -2.207 4.655 1.00 91.75 103 LEU A CA 1
ATOM 810 C C . LEU A 1 103 ? 6.770 -2.945 3.315 1.00 91.75 103 LEU A C 1
ATOM 812 O O . LEU A 1 103 ? 7.611 -2.609 2.485 1.00 91.75 103 LEU A O 1
ATOM 816 N N . ALA A 1 104 ? 5.886 -3.914 3.072 1.00 90.94 104 ALA A N 1
ATOM 817 C CA . ALA A 1 104 ? 5.817 -4.630 1.802 1.00 90.94 104 ALA A CA 1
ATOM 818 C C . ALA A 1 104 ? 5.408 -3.703 0.650 1.00 90.94 104 ALA A C 1
ATOM 820 O O . ALA A 1 104 ? 6.019 -3.758 -0.416 1.00 90.94 104 ALA A O 1
ATOM 821 N N . LEU A 1 105 ? 4.432 -2.815 0.866 1.00 90.25 105 LEU A N 1
ATOM 822 C CA . LEU A 1 105 ? 4.027 -1.811 -0.122 1.00 90.25 105 LEU A CA 1
ATOM 823 C C . LEU A 1 105 ? 5.148 -0.798 -0.370 1.00 90.25 105 LEU A C 1
ATOM 825 O O . LEU A 1 105 ? 5.540 -0.594 -1.516 1.00 90.25 105 LEU A O 1
ATOM 829 N N . ALA A 1 106 ? 5.722 -0.220 0.689 1.00 88.56 106 ALA A N 1
ATOM 830 C CA . ALA A 1 106 ? 6.825 0.735 0.568 1.00 88.56 106 ALA A CA 1
ATOM 831 C C . ALA A 1 106 ? 8.068 0.110 -0.097 1.00 88.56 106 ALA A C 1
ATOM 833 O O . ALA A 1 106 ? 8.709 0.724 -0.954 1.00 88.56 106 ALA A O 1
ATOM 834 N N . GLY A 1 107 ? 8.385 -1.139 0.249 1.00 85.56 107 GLY A N 1
ATOM 835 C CA . GLY A 1 107 ? 9.462 -1.914 -0.361 1.00 85.56 107 GLY A CA 1
ATOM 836 C C . GLY A 1 107 ? 9.184 -2.251 -1.826 1.00 85.56 107 GLY A C 1
ATOM 837 O O . GLY A 1 107 ? 10.068 -2.084 -2.665 1.00 85.56 107 GLY A O 1
ATOM 838 N N . GLY A 1 108 ? 7.955 -2.660 -2.156 1.00 83.69 108 GLY A N 1
ATOM 839 C CA . GLY A 1 108 ? 7.514 -2.931 -3.527 1.00 83.69 108 GLY A CA 1
ATOM 840 C C . GLY A 1 108 ? 7.639 -1.702 -4.426 1.00 83.69 108 GLY A C 1
ATOM 841 O O . GLY A 1 108 ? 8.205 -1.797 -5.518 1.00 83.69 108 GLY A O 1
ATOM 842 N N . ILE A 1 109 ? 7.217 -0.539 -3.919 1.00 83.25 109 ILE A N 1
ATOM 843 C CA . ILE A 1 109 ? 7.420 0.770 -4.551 1.00 83.25 109 ILE A CA 1
ATOM 844 C C . ILE A 1 109 ? 8.913 0.987 -4.828 1.00 83.25 109 ILE A C 1
ATOM 846 O O . ILE A 1 109 ? 9.306 1.169 -5.981 1.00 83.25 109 ILE A O 1
ATOM 850 N N . GLY A 1 110 ? 9.766 0.906 -3.803 1.00 80.31 110 GLY A N 1
ATOM 851 C CA . GLY A 1 110 ? 11.207 1.143 -3.944 1.00 80.31 110 GLY A CA 1
ATOM 852 C C . GLY A 1 110 ? 11.900 0.203 -4.939 1.00 80.31 110 GLY A C 1
ATOM 853 O O . GLY A 1 110 ? 12.707 0.648 -5.760 1.00 80.31 110 GLY A O 1
ATOM 854 N N . VAL A 1 111 ? 11.564 -1.089 -4.915 1.00 80.75 111 VAL A N 1
ATOM 855 C CA . VAL A 1 111 ? 12.126 -2.095 -5.830 1.00 80.75 111 VAL A CA 1
ATOM 856 C C . VAL A 1 111 ? 11.712 -1.821 -7.277 1.00 80.75 111 VAL A C 1
ATOM 858 O O . VAL A 1 111 ? 12.560 -1.860 -8.175 1.00 80.75 111 VAL A O 1
ATOM 861 N N . ASP A 1 112 ? 10.439 -1.513 -7.529 1.00 74.38 112 ASP A N 1
ATOM 862 C CA . ASP A 1 112 ? 9.961 -1.246 -8.888 1.00 74.38 112 ASP A CA 1
ATOM 863 C C . ASP A 1 112 ? 10.439 0.115 -9.430 1.00 74.38 112 ASP A C 1
ATOM 865 O O . ASP A 1 112 ? 10.768 0.206 -10.622 1.00 74.38 112 ASP A O 1
ATOM 869 N N . TYR A 1 113 ? 10.623 1.122 -8.566 1.00 67.56 113 TYR A N 1
ATOM 870 C CA . TYR A 1 113 ? 11.296 2.383 -8.914 1.00 67.56 113 TYR A CA 1
ATOM 871 C C . TYR A 1 113 ? 12.779 2.186 -9.263 1.00 67.56 113 TYR A C 1
ATOM 873 O O . TYR A 1 113 ? 13.257 2.746 -10.251 1.00 67.56 113 TYR A O 1
ATOM 881 N N . SER A 1 114 ? 13.510 1.373 -8.493 1.00 62.62 114 SER A N 1
ATOM 882 C CA . SER A 1 114 ? 14.954 1.157 -8.678 1.00 62.62 114 SER A CA 1
ATOM 883 C C . SER A 1 114 ? 15.284 0.445 -9.998 1.00 62.62 114 SER A C 1
ATOM 885 O O . SER A 1 114 ? 16.228 0.800 -10.706 1.00 62.62 114 SER A O 1
ATOM 887 N N . VAL A 1 115 ? 14.461 -0.527 -10.399 1.00 52.47 115 VAL A N 1
ATOM 888 C CA . VAL A 1 115 ? 14.670 -1.285 -11.647 1.00 52.47 115 VAL A CA 1
ATOM 889 C C . VAL A 1 115 ? 14.108 -0.552 -12.873 1.00 52.47 115 VAL A C 1
ATOM 891 O O . VAL A 1 115 ? 14.566 -0.782 -13.994 1.00 52.47 115 VAL A O 1
ATOM 894 N N . GLY A 1 116 ? 13.150 0.358 -12.671 1.00 48.78 116 GLY A N 1
ATOM 895 C CA . GLY A 1 116 ? 12.560 1.216 -13.703 1.00 48.78 116 GLY A CA 1
ATOM 896 C C . GLY A 1 116 ? 13.369 2.471 -14.037 1.00 48.78 116 GLY A C 1
ATOM 897 O O . GLY A 1 116 ? 12.857 3.321 -14.766 1.00 48.78 116 GLY A O 1
ATOM 898 N N . GLY A 1 117 ? 14.600 2.585 -13.517 1.00 35.69 117 GLY A N 1
ATOM 899 C CA . GLY A 1 117 ? 15.497 3.720 -13.704 1.00 35.69 117 GLY A CA 1
ATOM 900 C C . GLY A 1 117 ? 15.417 4.302 -15.112 1.00 35.69 117 GLY A C 1
ATOM 901 O O . GLY A 1 117 ? 15.749 3.638 -16.094 1.00 35.69 117 GLY A O 1
ATOM 902 N N . VAL A 1 118 ? 14.940 5.546 -15.159 1.00 40.75 118 VAL A N 1
ATOM 903 C CA . VAL A 1 118 ? 14.885 6.482 -16.283 1.00 40.75 118 VAL A CA 1
ATOM 904 C C . VAL A 1 118 ? 15.998 6.206 -17.300 1.00 40.75 118 VAL A C 1
ATOM 906 O O . VAL A 1 118 ? 17.093 6.755 -17.230 1.00 40.75 118 VAL A O 1
ATOM 909 N N . LYS A 1 119 ? 15.714 5.353 -18.283 1.00 33.59 119 LYS A N 1
ATOM 910 C CA . LYS A 1 119 ? 16.477 5.274 -19.525 1.00 33.59 119 LYS A CA 1
ATOM 911 C C . LYS A 1 119 ? 15.526 5.599 -20.666 1.00 33.59 119 LYS A C 1
ATOM 913 O O . LYS A 1 119 ? 14.761 4.759 -21.123 1.00 33.59 119 LYS A O 1
ATOM 918 N N . ASN A 1 120 ? 15.633 6.853 -21.104 1.00 34.69 120 ASN A N 1
ATOM 919 C CA . ASN A 1 120 ? 15.189 7.396 -22.385 1.00 34.69 120 ASN A CA 1
ATOM 920 C C . ASN A 1 120 ? 13.674 7.507 -22.618 1.00 34.69 120 ASN A C 1
ATOM 922 O O . ASN A 1 120 ? 13.065 6.708 -23.319 1.00 34.69 120 ASN A O 1
ATOM 926 N N . GLY A 1 121 ? 13.094 8.612 -22.144 1.00 36.16 121 GLY A N 1
ATOM 927 C CA . GLY A 1 121 ? 12.703 9.723 -23.027 1.00 36.16 121 GLY A CA 1
ATOM 928 C C . GLY A 1 121 ? 11.803 9.483 -24.248 1.00 36.16 121 GLY A C 1
ATOM 929 O O . GLY A 1 121 ? 11.730 10.382 -25.076 1.00 36.16 121 GLY A O 1
ATOM 930 N N . ARG A 1 122 ? 11.117 8.347 -24.417 1.00 36.47 122 ARG A N 1
ATOM 931 C CA . ARG A 1 122 ? 10.129 8.168 -25.499 1.00 36.47 122 ARG A CA 1
ATOM 932 C C . ARG A 1 122 ? 9.021 7.194 -25.098 1.00 36.47 122 ARG A C 1
ATOM 934 O O . ARG A 1 122 ? 9.188 5.984 -25.197 1.00 36.47 122 ARG A O 1
ATOM 941 N N . TYR A 1 123 ? 7.850 7.725 -24.747 1.00 41.50 123 TYR A N 1
ATOM 942 C CA . TYR A 1 123 ? 6.619 6.937 -24.632 1.00 41.50 123 TYR A CA 1
ATOM 943 C C . TYR A 1 123 ? 5.548 7.513 -25.567 1.00 41.50 123 TYR A C 1
ATOM 945 O O . TYR A 1 123 ? 5.098 8.642 -25.399 1.00 41.50 123 TYR A O 1
ATOM 953 N N . ARG A 1 124 ? 5.197 6.733 -26.603 1.00 37.16 124 ARG A N 1
ATOM 954 C CA . ARG A 1 124 ? 4.121 7.020 -27.569 1.00 37.16 124 ARG A CA 1
ATOM 955 C C . ARG A 1 124 ? 2.741 6.882 -26.909 1.00 37.16 124 ARG A C 1
ATOM 957 O O . ARG A 1 124 ? 2.531 5.963 -26.121 1.00 37.16 124 ARG A O 1
ATOM 964 N N . ALA A 1 125 ? 1.837 7.784 -27.294 1.00 32.50 125 ALA A N 1
ATOM 965 C CA . ALA A 1 125 ? 0.459 7.953 -26.830 1.00 32.50 125 ALA A CA 1
ATOM 966 C C . ALA A 1 125 ? -0.479 6.751 -27.123 1.00 32.50 125 ALA A C 1
ATOM 968 O O . ALA A 1 125 ? -0.291 6.042 -28.109 1.00 32.50 125 ALA A O 1
ATOM 969 N N . GLY A 1 126 ? -1.502 6.544 -26.279 1.00 35.53 126 GLY A N 1
ATOM 970 C CA . GLY A 1 126 ? -2.517 5.477 -26.372 1.00 35.53 126 GLY A CA 1
ATOM 971 C C . GLY A 1 126 ? -3.384 5.331 -25.099 1.00 35.53 126 GLY A C 1
ATOM 972 O O . GLY A 1 126 ? -3.073 4.580 -24.179 1.00 35.53 126 GLY A O 1
ATOM 973 N N . SER A 1 127 ? -4.472 6.086 -25.025 1.00 33.56 127 SER A N 1
ATOM 974 C CA . SER A 1 127 ? -5.377 6.303 -23.883 1.00 33.56 127 SER A CA 1
ATOM 975 C C . SER A 1 127 ? -6.255 5.097 -23.480 1.00 33.56 127 SER A C 1
ATOM 977 O O . SER A 1 127 ? -7.414 5.021 -23.877 1.00 33.56 127 SER A O 1
ATOM 979 N N . ARG A 1 128 ? -5.757 4.158 -22.654 1.00 40.31 128 ARG A N 1
ATOM 980 C CA . ARG A 1 128 ? -6.568 2.996 -22.200 1.00 40.31 128 ARG A CA 1
ATOM 981 C C . ARG A 1 128 ? -6.473 2.571 -20.720 1.00 40.31 128 ARG A C 1
ATOM 983 O O . ARG A 1 128 ? -6.917 1.488 -20.385 1.00 40.31 128 ARG A O 1
ATOM 990 N N . VAL A 1 129 ? -5.968 3.407 -19.809 1.00 43.66 129 VAL A N 1
ATOM 991 C CA . VAL A 1 1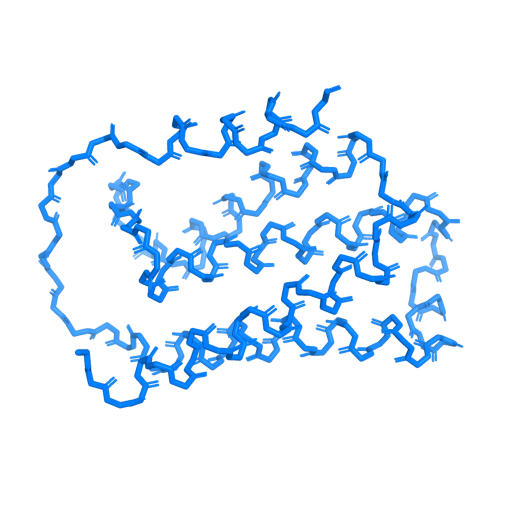29 ? -5.806 3.022 -18.381 1.00 43.66 129 VAL A CA 1
ATOM 992 C C . VAL A 1 129 ? -7.116 3.086 -17.575 1.00 43.66 129 VAL A C 1
ATOM 994 O O . VAL A 1 129 ? -7.349 2.259 -16.701 1.00 43.66 129 VAL A O 1
ATOM 997 N N . TRP A 1 130 ? -8.009 4.024 -17.897 1.00 38.28 130 TRP A N 1
ATOM 998 C CA . TRP A 1 130 ? -9.245 4.264 -17.135 1.00 38.28 130 TRP A CA 1
ATOM 999 C C . TRP A 1 130 ? -10.287 3.141 -17.252 1.00 38.28 130 TRP A C 1
ATOM 1001 O O . TRP A 1 130 ? -11.054 2.899 -16.324 1.00 38.28 130 TRP A O 1
ATOM 1011 N N . ILE A 1 131 ? -10.310 2.442 -18.387 1.00 41.75 131 ILE A N 1
ATOM 1012 C CA . ILE A 1 131 ? -11.354 1.463 -18.717 1.00 41.75 131 ILE A CA 1
ATOM 1013 C C . ILE A 1 131 ? -11.117 0.112 -18.022 1.00 41.75 131 ILE A C 1
ATOM 1015 O O . ILE A 1 131 ? -12.084 -0.589 -17.723 1.00 41.75 131 ILE A O 1
ATOM 1019 N N . ASP A 1 132 ? -9.862 -0.237 -17.732 1.00 40.88 132 ASP A N 1
ATOM 1020 C CA . ASP A 1 132 ? -9.519 -1.527 -17.123 1.00 40.88 132 ASP A CA 1
ATOM 1021 C C . ASP A 1 132 ? -9.694 -1.513 -15.595 1.00 40.88 132 ASP A C 1
ATOM 1023 O O . ASP A 1 132 ? -10.140 -2.505 -15.024 1.00 40.88 132 ASP A O 1
ATOM 1027 N N . TRP A 1 133 ? -9.442 -0.381 -14.922 1.00 40.44 133 TRP A N 1
ATOM 1028 C CA . TRP A 1 133 ? -9.671 -0.271 -13.473 1.00 40.44 133 TRP A CA 1
ATOM 1029 C C . TRP A 1 133 ? -11.159 -0.155 -13.129 1.00 40.44 133 TRP A C 1
ATOM 1031 O O . TRP A 1 133 ? -11.635 -0.877 -12.260 1.00 40.44 133 TRP A O 1
ATOM 1041 N N . ALA A 1 134 ? -11.924 0.656 -13.873 1.00 35.19 134 ALA A N 1
ATOM 1042 C CA . ALA A 1 134 ? -13.375 0.720 -13.700 1.00 35.19 134 ALA A CA 1
ATOM 1043 C C . ALA A 1 134 ? -14.030 -0.651 -13.933 1.00 35.19 134 ALA A C 1
ATOM 1045 O O . ALA A 1 134 ? -14.924 -1.022 -13.183 1.00 35.19 134 ALA A O 1
ATOM 1046 N N . ARG A 1 135 ? -13.537 -1.456 -14.890 1.00 36.69 135 ARG A N 1
ATOM 1047 C CA . ARG A 1 135 ? -13.972 -2.854 -15.055 1.00 36.69 135 ARG A CA 1
ATOM 1048 C C . ARG A 1 135 ? -13.566 -3.759 -13.894 1.00 36.69 135 ARG A C 1
ATOM 1050 O O . ARG A 1 135 ? -14.371 -4.596 -13.512 1.00 36.69 135 ARG A O 1
ATOM 1057 N N . CYS A 1 136 ? -12.384 -3.587 -13.305 1.00 39.62 136 CYS A N 1
ATOM 1058 C CA . CYS A 1 136 ? -12.007 -4.303 -12.081 1.00 39.62 136 CYS A CA 1
ATOM 1059 C C . CYS A 1 136 ? -12.849 -3.889 -10.865 1.00 39.62 136 CYS A C 1
ATOM 1061 O O . CYS A 1 136 ? -13.073 -4.707 -9.990 1.00 39.62 136 CYS A O 1
ATOM 1063 N N . CYS A 1 137 ? -13.352 -2.658 -10.790 1.00 36.78 137 CYS A N 1
ATOM 1064 C CA . CYS A 1 137 ? -14.261 -2.263 -9.713 1.00 36.78 137 CYS A CA 1
ATOM 1065 C C . CYS A 1 137 ? -15.710 -2.702 -9.976 1.00 36.78 137 CYS A C 1
ATOM 1067 O O . CYS A 1 137 ? -16.417 -3.039 -9.035 1.00 36.78 137 CYS A O 1
ATOM 1069 N N . HIS A 1 138 ? -16.147 -2.736 -11.240 1.00 30.64 138 HIS A N 1
ATOM 1070 C CA . HIS A 1 138 ? -17.508 -3.135 -11.622 1.00 30.64 138 HIS A CA 1
ATOM 1071 C C . HIS A 1 138 ? -17.700 -4.655 -11.741 1.00 30.64 138 HIS A C 1
ATOM 1073 O O . HIS A 1 138 ? -18.823 -5.126 -11.645 1.00 30.64 138 HIS A O 1
ATOM 1079 N N . ALA A 1 139 ? -16.633 -5.429 -11.968 1.00 33.09 139 ALA A N 1
ATOM 1080 C CA . ALA A 1 139 ? -16.687 -6.895 -12.000 1.00 33.09 139 ALA A CA 1
ATOM 1081 C C . ALA A 1 139 ? -16.657 -7.539 -10.600 1.00 33.09 139 ALA A C 1
ATOM 1083 O O . ALA A 1 139 ? -16.690 -8.761 -10.491 1.00 33.09 139 ALA A O 1
ATOM 1084 N N . TRP A 1 140 ? -16.555 -6.724 -9.547 1.00 40.00 140 TRP A N 1
ATOM 1085 C CA . TRP A 1 140 ? -16.461 -7.158 -8.150 1.00 40.00 140 TRP A CA 1
ATOM 1086 C C . TRP A 1 140 ? -17.510 -6.466 -7.256 1.00 40.00 140 TRP A C 1
ATOM 1088 O O . TRP A 1 140 ? -17.370 -6.467 -6.032 1.00 40.00 140 TRP A O 1
ATOM 1098 N N . ALA A 1 141 ? -18.542 -5.881 -7.879 1.00 33.38 141 ALA A N 1
ATOM 1099 C CA . ALA A 1 141 ? -19.794 -5.438 -7.265 1.00 33.38 141 ALA A CA 1
ATOM 1100 C C . ALA A 1 141 ? -20.918 -6.386 -7.700 1.00 33.38 141 ALA A C 1
ATOM 1102 O O . ALA A 1 141 ? -21.783 -6.682 -6.849 1.00 33.38 141 ALA A O 1
#

pLDDT: mean 74.03, std 20.79, range [30.64, 93.75]

Organism: NCBI:txid1432656

Radius of gyration: 15.58 Å; chains: 1; bounding box: 36×31×45 Å

Secondary structure (DSSP, 8-state):
--HHHHHHHHHHHHHHHHHHHHHGGG--HHHHHHHHHHHHHHHHHHH-SS--S-----TTSHHHHHHHHHHHHHHHHHHHHHHHGGGHHHHHHS-HHHHHHHHHHHHHHHHHHHHT------------HHHHHHHHHHTT-